Protein AF-A0A3D5Q6F0-F1 (afdb_monomer_lite)

pLDDT: mean 84.23, std 17.96, range [31.48, 97.88]

Radius of gyration: 15.33 Å; chains: 1; bounding box: 30×28×46 Å

Sequence (93 aa):
LFFNLGGTAHETGVRQVVHYLWRQYGASHGAKFISVPFEGVVAEIMRSVNHRYWGVVLKRMMLKAASGIAASVRAEGLVMGDAVAQVSSQTLT

Secondary structure (DSSP, 8-state):
-EEESS-HHHHHHHHHHHHHHHHHH-TTS-----EEE-HHHHHHHHHHS-GGGHHHHHHHHHHHHHHHHHHHTT-S-------TTSSS-----

Foldseek 3Di:
DEEDQDDPPVVVVVVVVVVVCCVVPPVPDDDDDDYHYCNVVLVVCVVPDDPVCSVVVSVVVVVVVVVVVCVVVVPPDDDDPDDPPDDDDDDDD

Structure (mmCIF, N/CA/C/O backbone):
data_AF-A0A3D5Q6F0-F1
#
_entry.id   AF-A0A3D5Q6F0-F1
#
loop_
_atom_site.group_PDB
_atom_site.id
_atom_site.type_symbol
_atom_site.label_atom_id
_atom_site.label_alt_id
_atom_site.label_comp_id
_atom_site.label_asym_id
_atom_site.label_entity_id
_atom_site.label_seq_id
_atom_site.pdbx_PDB_ins_code
_atom_site.Cartn_x
_atom_site.Cartn_y
_atom_site.Cartn_z
_atom_site.occupancy
_atom_site.B_iso_or_equiv
_atom_site.auth_seq_id
_atom_site.auth_comp_id
_atom_site.auth_asym_id
_atom_site.auth_atom_id
_atom_site.pdbx_PDB_model_num
ATOM 1 N N . LEU A 1 1 ? 3.404 0.351 -6.083 1.00 89.00 1 LEU A N 1
ATOM 2 C CA . LEU A 1 1 ? 2.202 0.215 -5.232 1.00 89.00 1 LEU A CA 1
ATOM 3 C C . LEU A 1 1 ? 1.855 1.597 -4.704 1.00 89.00 1 LEU A C 1
ATOM 5 O O . LEU A 1 1 ? 2.757 2.276 -4.235 1.00 89.00 1 LEU A O 1
ATOM 9 N N . PHE A 1 2 ? 0.605 2.022 -4.831 1.00 92.25 2 PHE A N 1
ATOM 10 C CA . PHE A 1 2 ? 0.105 3.321 -4.391 1.00 92.25 2 PHE A CA 1
ATOM 11 C C . PHE A 1 2 ? -1.17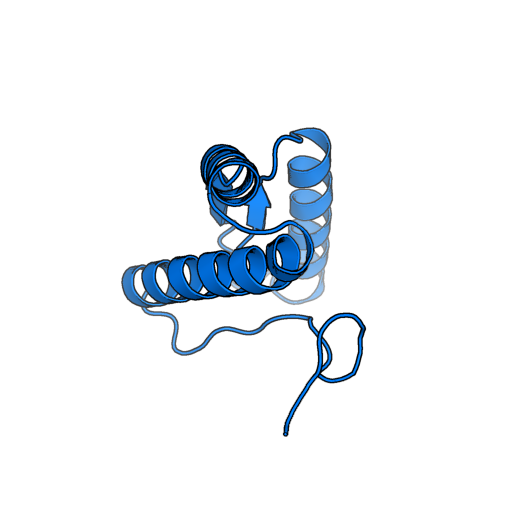9 3.107 -3.587 1.00 92.25 2 PHE A C 1
ATOM 13 O O . PHE A 1 2 ? -2.022 2.308 -3.988 1.00 92.25 2 PHE A O 1
ATOM 20 N N . PHE A 1 3 ? -1.315 3.801 -2.460 1.00 92.81 3 PHE A N 1
ATOM 21 C CA . PHE A 1 3 ? -2.529 3.795 -1.647 1.00 92.81 3 PHE A CA 1
ATOM 22 C C . PHE A 1 3 ? -3.265 5.113 -1.877 1.00 92.81 3 PHE A C 1
ATOM 24 O O . PHE A 1 3 ? -2.742 6.175 -1.540 1.00 92.81 3 PHE A O 1
ATOM 31 N N . ASN A 1 4 ? -4.450 5.044 -2.476 1.00 90.75 4 ASN A N 1
ATOM 32 C CA . ASN A 1 4 ? -5.290 6.204 -2.722 1.00 90.75 4 ASN A CA 1
ATOM 33 C C . ASN A 1 4 ? -6.083 6.537 -1.453 1.00 90.75 4 ASN A C 1
ATOM 35 O O . ASN A 1 4 ? -6.753 5.679 -0.885 1.00 90.75 4 ASN A O 1
ATOM 39 N N . LEU A 1 5 ? -5.958 7.775 -0.983 1.00 89.75 5 LEU A N 1
ATOM 40 C CA . LEU A 1 5 ? -6.621 8.279 0.224 1.00 89.75 5 LEU A CA 1
ATOM 41 C C . LEU A 1 5 ? -7.715 9.306 -0.121 1.00 89.75 5 LEU A C 1
ATOM 43 O O . LEU A 1 5 ? -8.131 10.064 0.750 1.00 89.75 5 LEU A O 1
ATOM 47 N N . GLY A 1 6 ? -8.177 9.341 -1.376 1.00 77.31 6 GLY A N 1
ATOM 48 C CA . GLY A 1 6 ? -9.318 10.150 -1.814 1.00 77.31 6 GLY A CA 1
ATOM 49 C C . GLY A 1 6 ? -9.000 11.189 -2.887 1.00 77.31 6 GLY A C 1
ATOM 50 O O . GLY A 1 6 ? -9.750 12.150 -3.034 1.00 77.31 6 GLY A O 1
ATOM 51 N N . GLY A 1 7 ? -7.897 11.048 -3.632 1.00 78.19 7 GLY A N 1
ATOM 52 C CA . GLY A 1 7 ? -7.431 12.078 -4.567 1.00 78.19 7 GLY A CA 1
ATOM 53 C C . GLY A 1 7 ? -6.955 11.540 -5.915 1.00 78.19 7 GLY A C 1
ATOM 54 O O . GLY A 1 7 ? -5.816 11.094 -6.044 1.00 78.19 7 GLY A O 1
ATOM 55 N N . THR A 1 8 ? -7.770 11.701 -6.962 1.00 75.50 8 THR A N 1
ATOM 56 C CA . THR A 1 8 ? -7.435 11.315 -8.353 1.00 75.50 8 THR A CA 1
ATOM 57 C C . THR A 1 8 ? -6.237 12.087 -8.928 1.00 75.50 8 THR A C 1
ATOM 59 O O . THR A 1 8 ? -5.459 11.550 -9.723 1.00 75.50 8 THR A O 1
ATOM 62 N N . ALA A 1 9 ? -6.040 13.335 -8.488 1.00 79.12 9 ALA A N 1
ATOM 63 C CA . ALA A 1 9 ? -4.887 14.154 -8.860 1.00 79.12 9 ALA A CA 1
ATOM 64 C C . ALA A 1 9 ? -3.564 13.571 -8.329 1.00 79.12 9 ALA A C 1
ATOM 66 O O . ALA A 1 9 ? -2.568 13.535 -9.053 1.00 79.12 9 ALA A O 1
ATOM 67 N N . HIS A 1 10 ? -3.568 13.049 -7.096 1.00 80.56 10 HIS A N 1
ATOM 68 C CA . HIS A 1 10 ? -2.385 12.434 -6.491 1.00 80.56 10 HIS A CA 1
ATOM 69 C C . HIS A 1 10 ? -1.997 11.145 -7.217 1.00 80.56 10 HIS A C 1
ATOM 71 O O . HIS A 1 10 ? -0.823 10.947 -7.521 1.00 80.56 10 HIS A O 1
ATOM 77 N N . GLU A 1 11 ? -2.973 10.306 -7.575 1.00 86.56 11 GLU A N 1
ATOM 78 C CA . GLU A 1 11 ? -2.705 9.095 -8.359 1.00 86.56 11 GLU A CA 1
ATOM 79 C C . GLU A 1 11 ? -2.066 9.426 -9.715 1.00 86.56 11 GLU A C 1
ATOM 81 O O . GLU A 1 11 ? -1.074 8.810 -10.112 1.00 86.56 11 GLU A O 1
ATOM 86 N N . THR A 1 12 ? -2.593 10.442 -10.403 1.00 88.50 12 THR A N 1
ATOM 87 C CA . THR A 1 12 ? -2.066 10.878 -11.702 1.00 88.50 12 THR A CA 1
ATOM 88 C C . THR A 1 12 ? -0.616 11.346 -11.590 1.00 88.50 12 THR A C 1
ATOM 90 O O . THR A 1 12 ? 0.220 10.914 -12.386 1.00 88.50 12 THR A O 1
ATOM 93 N N . GLY A 1 13 ? -0.301 12.167 -10.583 1.00 89.31 13 GLY A N 1
ATOM 94 C CA . GLY A 1 13 ? 1.064 12.635 -10.334 1.00 89.31 13 GLY A CA 1
ATOM 95 C C . GLY A 1 13 ? 2.034 11.487 -10.044 1.00 89.31 13 GLY A C 1
ATOM 96 O O . GLY A 1 13 ? 3.089 11.391 -10.670 1.00 89.31 13 GLY A O 1
ATOM 97 N N . VAL A 1 14 ? 1.659 10.547 -9.169 1.00 89.56 14 VAL A N 1
ATOM 98 C CA . VAL A 1 14 ? 2.513 9.385 -8.862 1.00 89.56 14 VAL A CA 1
ATOM 99 C C . VAL A 1 14 ? 2.708 8.503 -10.095 1.00 89.56 14 VAL A C 1
ATOM 101 O O . VAL A 1 14 ? 3.820 8.040 -10.350 1.00 89.56 14 VAL A O 1
ATOM 104 N N . ARG A 1 15 ? 1.670 8.305 -10.914 1.00 91.31 15 ARG A N 1
ATOM 105 C CA . ARG A 1 15 ? 1.784 7.532 -12.156 1.00 91.31 15 ARG A CA 1
ATOM 106 C C . ARG A 1 15 ? 2.764 8.172 -13.143 1.00 91.31 15 ARG A C 1
ATOM 108 O O . ARG A 1 15 ? 3.527 7.449 -13.782 1.00 91.31 15 ARG A O 1
ATOM 115 N N . GLN A 1 16 ? 2.784 9.502 -13.246 1.00 92.31 16 GLN A N 1
ATOM 116 C CA . GLN A 1 16 ? 3.759 10.223 -14.073 1.00 92.31 16 GLN A CA 1
ATOM 117 C C . GLN A 1 16 ? 5.191 10.028 -13.565 1.00 92.31 16 GLN A C 1
ATOM 119 O O . GLN A 1 16 ? 6.081 9.744 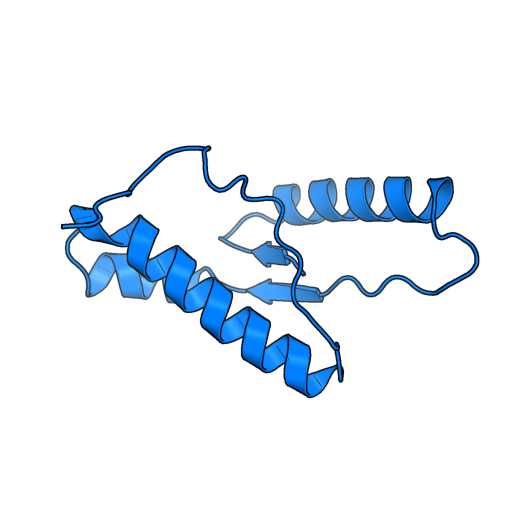-14.365 1.00 92.31 16 GLN A O 1
ATOM 124 N N . VAL A 1 17 ? 5.410 10.099 -12.248 1.00 91.31 17 VAL A N 1
ATOM 125 C CA . VAL A 1 17 ? 6.725 9.838 -11.638 1.00 91.31 17 VAL A CA 1
ATOM 126 C C . VAL A 1 17 ? 7.183 8.404 -11.911 1.00 91.31 17 VAL A C 1
ATOM 128 O O . VAL A 1 17 ? 8.313 8.190 -12.344 1.00 91.31 17 VAL A O 1
ATOM 131 N N . VAL A 1 18 ? 6.300 7.417 -11.730 1.00 90.94 18 VAL A N 1
ATOM 132 C CA . VAL A 1 18 ? 6.605 6.008 -12.026 1.00 90.94 18 VAL A CA 1
ATOM 133 C C . VAL A 1 18 ? 6.956 5.821 -13.501 1.00 90.94 18 VAL A C 1
ATOM 135 O O . VAL A 1 18 ? 7.929 5.136 -13.810 1.00 90.94 18 VAL A O 1
ATOM 138 N N . HIS A 1 19 ? 6.215 6.455 -14.413 1.00 92.12 19 HIS A N 1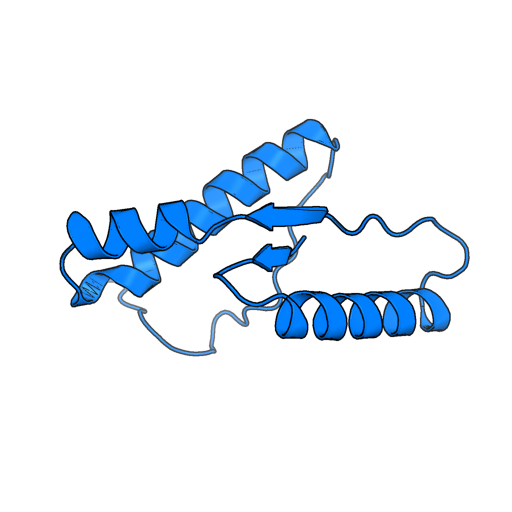
ATOM 139 C CA . HIS A 1 19 ? 6.514 6.395 -15.841 1.00 92.12 19 HIS A CA 1
ATOM 140 C C . HIS A 1 19 ? 7.871 7.028 -16.178 1.00 92.12 19 HIS A C 1
ATOM 142 O O . HIS A 1 19 ? 8.638 6.450 -16.945 1.00 92.12 19 HIS A O 1
ATOM 148 N N . TYR A 1 20 ? 8.195 8.179 -15.583 1.00 93.50 20 TYR A N 1
ATOM 149 C CA . TYR A 1 20 ? 9.491 8.832 -15.760 1.00 93.50 20 TYR A CA 1
ATOM 150 C C . TYR A 1 20 ? 10.649 7.937 -15.296 1.00 93.50 20 TYR A C 1
ATOM 152 O O . TYR A 1 20 ? 11.598 7.722 -16.050 1.00 93.50 20 TYR A O 1
ATOM 160 N N . LEU A 1 21 ? 10.547 7.360 -14.093 1.00 90.88 21 LEU A N 1
ATOM 161 C CA . LEU A 1 21 ? 11.564 6.454 -13.551 1.00 90.88 21 LEU A CA 1
ATOM 162 C C . LEU A 1 21 ? 11.716 5.194 -14.404 1.00 90.88 21 LEU A C 1
ATOM 164 O O . LEU A 1 21 ? 12.836 4.781 -14.700 1.00 90.88 21 LEU A O 1
ATOM 168 N N . TRP A 1 22 ? 10.601 4.608 -14.843 1.00 93.56 22 TRP A N 1
ATOM 169 C CA . TRP A 1 22 ? 10.619 3.462 -15.745 1.00 93.56 22 TRP A CA 1
ATOM 170 C C . TRP A 1 22 ? 11.327 3.795 -17.063 1.00 93.56 22 TRP A C 1
ATOM 172 O O . TRP A 1 22 ? 12.219 3.059 -17.474 1.00 93.56 22 TRP A O 1
ATOM 182 N N . ARG A 1 23 ? 10.999 4.933 -17.688 1.00 93.19 23 ARG A N 1
ATOM 183 C CA . ARG A 1 23 ? 11.623 5.360 -18.948 1.00 93.19 23 ARG A CA 1
ATOM 184 C C . ARG A 1 23 ? 13.133 5.564 -18.804 1.00 93.19 23 ARG A C 1
ATOM 186 O O . ARG A 1 23 ? 13.870 5.250 -19.730 1.00 93.19 23 ARG A O 1
ATOM 193 N N . GLN A 1 24 ? 13.579 6.090 -17.664 1.00 93.94 24 GLN A N 1
ATOM 194 C CA . GLN A 1 24 ? 14.983 6.420 -17.421 1.00 93.94 24 GLN A CA 1
ATOM 195 C C . GLN A 1 24 ? 15.831 5.207 -17.004 1.00 93.94 24 GLN A C 1
ATOM 197 O O . GLN A 1 24 ? 16.994 5.122 -17.387 1.00 93.94 24 GLN A O 1
ATOM 202 N N . TYR A 1 25 ? 15.270 4.276 -16.224 1.00 91.88 25 TYR A N 1
ATOM 203 C CA . TYR A 1 25 ? 16.052 3.234 -15.541 1.00 91.88 25 TYR A CA 1
ATOM 204 C C . TYR A 1 25 ? 15.568 1.796 -15.779 1.00 91.88 25 TYR A C 1
ATOM 206 O O . TYR A 1 25 ? 16.249 0.859 -15.376 1.00 91.88 25 TYR A O 1
ATOM 214 N N . GLY A 1 26 ? 14.404 1.590 -16.402 1.00 86.00 26 GLY A N 1
ATOM 215 C CA . GLY A 1 26 ? 13.743 0.280 -16.456 1.00 86.00 26 GLY A CA 1
ATOM 216 C C . GLY A 1 26 ? 13.045 -0.047 -17.774 1.00 86.00 26 GLY A C 1
ATOM 217 O O . GLY A 1 26 ? 12.247 -0.979 -17.802 1.00 86.00 26 GLY A O 1
ATOM 218 N N . ALA A 1 27 ? 13.334 0.679 -18.859 1.00 80.62 27 ALA A N 1
ATOM 219 C CA . ALA A 1 27 ? 12.616 0.570 -20.134 1.00 80.62 27 ALA A CA 1
ATOM 220 C C . ALA A 1 27 ? 12.650 -0.838 -20.772 1.00 80.62 27 ALA A C 1
ATOM 222 O O . ALA A 1 27 ? 11.829 -1.139 -21.634 1.00 80.62 27 ALA A O 1
ATOM 223 N N . SER A 1 28 ? 13.568 -1.709 -20.339 1.00 88.81 28 SER A N 1
ATOM 224 C CA . SER A 1 28 ? 13.682 -3.100 -20.795 1.00 88.81 28 SER A CA 1
ATOM 225 C C . SER A 1 28 ? 12.685 -4.073 -20.1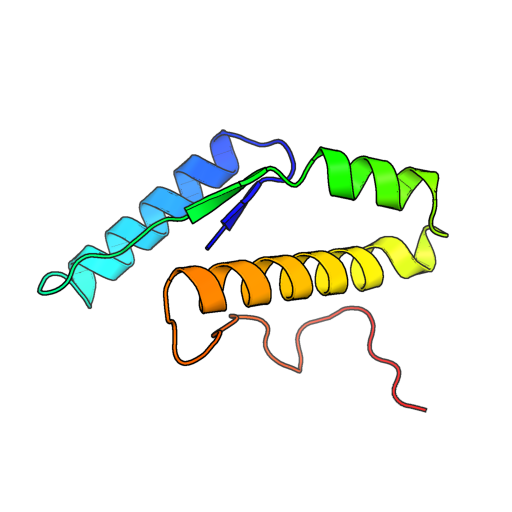50 1.00 88.81 28 SER A C 1
ATOM 227 O O . SER A 1 28 ? 12.503 -5.167 -20.675 1.00 88.81 28 SER A O 1
ATOM 229 N N . HIS A 1 29 ? 12.036 -3.711 -19.037 1.00 86.56 29 HIS A N 1
ATOM 230 C CA . HIS A 1 29 ? 11.113 -4.586 -18.300 1.00 86.56 29 HIS A CA 1
ATOM 231 C C . HIS A 1 29 ? 9.790 -3.880 -18.002 1.00 86.56 29 HIS A C 1
ATOM 233 O O . HIS A 1 29 ? 9.739 -2.664 -17.851 1.00 86.56 29 HIS A O 1
ATOM 239 N N . GLY A 1 30 ? 8.695 -4.631 -17.884 1.00 84.50 30 GLY A N 1
ATOM 240 C CA . GLY A 1 30 ? 7.395 -4.056 -17.537 1.00 84.50 30 GLY A CA 1
ATOM 241 C C . GLY A 1 30 ? 7.351 -3.540 -16.094 1.00 84.50 30 GLY A C 1
ATOM 242 O O . GLY A 1 30 ? 7.704 -4.260 -15.163 1.00 84.50 30 GLY A O 1
ATOM 243 N N . ALA A 1 31 ? 6.855 -2.317 -15.893 1.00 87.38 31 ALA A N 1
ATOM 244 C CA . ALA A 1 31 ? 6.531 -1.791 -14.568 1.00 87.38 31 ALA A CA 1
ATOM 245 C C . ALA A 1 31 ? 5.030 -1.948 -14.280 1.00 87.38 31 ALA A C 1
ATOM 247 O O . ALA A 1 31 ? 4.187 -1.475 -15.044 1.00 87.38 31 ALA A O 1
ATOM 248 N N . LYS A 1 32 ? 4.679 -2.580 -13.154 1.00 89.38 32 LYS A N 1
ATOM 249 C CA . LYS A 1 32 ? 3.283 -2.728 -12.719 1.00 89.38 32 LYS A CA 1
ATOM 250 C C . LYS A 1 32 ? 2.919 -1.643 -11.708 1.00 89.38 32 LYS A C 1
ATOM 252 O O . LYS A 1 32 ? 3.399 -1.642 -10.574 1.00 89.38 32 LYS A O 1
ATOM 257 N N . PHE A 1 33 ? 2.024 -0.742 -12.100 1.00 91.50 33 PHE A N 1
ATOM 258 C CA . PHE A 1 33 ? 1.413 0.213 -11.180 1.00 91.50 33 PHE A CA 1
ATOM 259 C C . PHE A 1 33 ? 0.141 -0.392 -10.573 1.00 91.50 33 PHE A C 1
ATOM 261 O O . PHE A 1 33 ? -0.772 -0.778 -11.296 1.00 91.50 33 PHE A O 1
ATOM 268 N N . ILE A 1 34 ? 0.095 -0.499 -9.244 1.00 92.38 34 ILE A N 1
ATOM 269 C CA . ILE A 1 34 ? -1.055 -1.018 -8.489 1.00 92.38 34 ILE A CA 1
ATOM 270 C C . ILE A 1 34 ? -1.552 0.123 -7.605 1.00 92.38 34 ILE A C 1
ATOM 272 O O . ILE A 1 34 ? -0.794 0.555 -6.734 1.00 92.38 34 ILE A O 1
ATOM 276 N N . SER A 1 35 ? -2.779 0.591 -7.840 1.00 92.88 35 SER A N 1
ATOM 277 C CA . SER A 1 35 ? -3.491 1.557 -6.993 1.00 92.88 35 SER A CA 1
ATOM 278 C C . SER A 1 35 ? -4.456 0.801 -6.079 1.00 92.88 35 SER A C 1
ATOM 280 O O . SER A 1 35 ? -5.158 -0.102 -6.537 1.00 92.88 35 SER A O 1
ATOM 282 N N . VAL A 1 36 ? -4.459 1.126 -4.789 1.00 92.81 36 VAL A N 1
ATOM 283 C CA . VAL A 1 36 ? -5.313 0.499 -3.774 1.00 92.81 36 VAL A CA 1
ATOM 284 C C . VAL A 1 36 ? -6.189 1.581 -3.147 1.00 92.81 36 VAL A C 1
ATOM 286 O O . VAL A 1 36 ? -5.628 2.487 -2.529 1.00 92.81 36 VAL A O 1
ATOM 289 N N . PRO A 1 37 ? -7.527 1.504 -3.260 1.00 93.00 37 PRO A N 1
ATOM 290 C CA . PRO A 1 37 ? -8.414 2.431 -2.566 1.00 93.00 37 PRO A CA 1
ATOM 291 C C . PRO A 1 37 ? -8.312 2.198 -1.057 1.00 93.00 37 PRO A C 1
ATOM 293 O O . PRO A 1 37 ? -8.434 1.068 -0.578 1.00 93.00 37 PRO A O 1
ATOM 296 N N . PHE A 1 38 ? -8.039 3.256 -0.306 1.00 94.50 38 PHE A N 1
ATOM 297 C CA . PHE A 1 38 ? -7.762 3.206 1.129 1.00 94.50 38 PHE A CA 1
ATOM 298 C C . PHE A 1 38 ? -8.605 4.207 1.931 1.00 94.50 38 PHE A C 1
ATOM 300 O O . PHE A 1 38 ? -8.530 4.237 3.158 1.00 94.50 38 PHE A O 1
ATOM 307 N N . GLU A 1 39 ? -9.462 4.974 1.258 1.00 92.69 39 GLU A N 1
ATOM 308 C CA . GLU A 1 39 ? -10.371 5.971 1.826 1.00 92.69 39 GLU A CA 1
ATOM 309 C C . GLU A 1 39 ? -11.237 5.381 2.944 1.00 92.69 39 GLU A C 1
ATOM 311 O O . GLU A 1 39 ? -11.315 5.934 4.041 1.00 92.69 39 GLU A O 1
ATOM 316 N N . GLY A 1 40 ? -11.841 4.214 2.698 1.00 95.00 40 GLY A N 1
ATOM 317 C CA . GLY A 1 40 ? -12.676 3.528 3.688 1.00 95.00 40 GLY A CA 1
ATOM 318 C C . GLY A 1 40 ? -11.892 3.062 4.917 1.00 95.00 40 GLY A C 1
ATOM 319 O O . GLY A 1 40 ? -12.408 3.104 6.031 1.00 95.00 40 GLY A O 1
ATOM 320 N N . VAL A 1 41 ? -10.624 2.678 4.741 1.00 95.31 41 VAL A N 1
ATOM 321 C CA . VAL A 1 41 ? -9.753 2.277 5.857 1.00 95.31 41 VAL A CA 1
ATOM 322 C C . VAL A 1 41 ? -9.40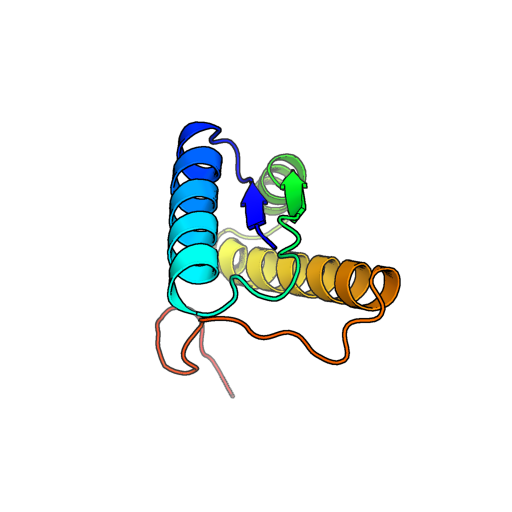0 3.490 6.713 1.00 95.31 41 VAL A C 1
ATOM 324 O O . VAL A 1 41 ? -9.437 3.406 7.937 1.00 95.31 41 VAL A O 1
ATOM 327 N N . VAL A 1 42 ? -9.106 4.634 6.088 1.00 94.06 42 VAL A N 1
ATOM 328 C CA . VAL A 1 42 ? -8.869 5.898 6.803 1.00 94.06 42 VAL A CA 1
ATOM 329 C C . VAL A 1 42 ? -10.104 6.306 7.598 1.00 94.06 42 VAL A C 1
ATOM 331 O O . VAL A 1 42 ? -9.986 6.596 8.788 1.00 94.06 42 VAL A O 1
ATOM 334 N N . ALA A 1 43 ? -11.283 6.275 6.974 1.00 96.12 43 ALA A N 1
ATOM 335 C CA . ALA A 1 43 ? -12.538 6.605 7.640 1.00 96.12 43 ALA A CA 1
ATOM 336 C C . ALA A 1 43 ? -12.785 5.707 8.866 1.00 96.12 43 ALA A C 1
ATOM 338 O O . ALA A 1 43 ? -13.147 6.200 9.935 1.00 96.12 43 ALA A O 1
ATOM 339 N N . GLU A 1 44 ? -12.517 4.404 8.747 1.00 97.62 44 GLU A N 1
ATOM 340 C CA . GLU A 1 44 ? -12.659 3.466 9.859 1.00 97.62 44 GLU A CA 1
ATOM 341 C C . GLU A 1 44 ? -11.667 3.744 10.993 1.00 97.62 44 GLU A C 1
ATOM 343 O O . GLU A 1 44 ? -12.046 3.717 12.164 1.00 97.62 44 GLU A O 1
ATOM 348 N N . ILE A 1 45 ? -10.409 4.057 10.668 1.00 96.31 45 ILE A N 1
ATOM 349 C CA . ILE A 1 45 ? -9.394 4.433 11.662 1.00 96.31 45 ILE A CA 1
ATOM 350 C C . ILE A 1 45 ? -9.838 5.686 12.416 1.00 96.31 45 ILE A C 1
ATOM 352 O O . ILE A 1 45 ? -9.770 5.720 13.644 1.00 96.31 45 ILE A O 1
ATOM 356 N N . MET A 1 46 ? -10.341 6.693 11.698 1.00 95.38 46 MET A N 1
ATOM 357 C CA . MET A 1 46 ? -10.815 7.933 12.308 1.00 95.38 46 MET A CA 1
ATOM 358 C C . MET A 1 46 ? -11.998 7.713 13.254 1.00 95.38 46 MET A C 1
ATOM 360 O O . MET A 1 46 ? -12.125 8.412 14.258 1.00 95.38 46 MET A O 1
ATOM 364 N N . ARG A 1 47 ? -12.839 6.719 12.953 1.00 97.88 47 ARG A N 1
ATOM 365 C CA . ARG A 1 47 ? -14.013 6.356 13.750 1.00 97.88 47 ARG A CA 1
ATOM 366 C C . ARG A 1 47 ? -13.678 5.510 14.980 1.00 97.88 47 ARG A C 1
ATOM 368 O O . ARG A 1 47 ? -14.308 5.682 16.019 1.00 97.88 47 ARG A O 1
ATOM 375 N N . SER A 1 48 ? -12.738 4.574 14.856 1.00 97.12 48 SER A N 1
ATOM 376 C CA . SER A 1 48 ? -12.527 3.492 15.835 1.00 97.12 48 SER A CA 1
ATOM 377 C C . SER A 1 48 ? -11.247 3.619 16.667 1.00 97.12 48 SER A C 1
ATOM 379 O O . SER A 1 48 ? -11.098 2.926 17.672 1.00 97.12 48 SER A O 1
ATOM 381 N N . VAL A 1 49 ? -10.319 4.500 16.283 1.00 96.81 49 VAL A N 1
ATOM 382 C CA . VAL A 1 49 ? -9.005 4.641 16.923 1.00 96.81 49 VAL A CA 1
ATOM 383 C C . VAL A 1 49 ? -8.855 6.036 17.523 1.00 96.81 49 VAL A C 1
ATOM 385 O O . VAL A 1 49 ? -9.290 7.032 16.950 1.00 96.81 49 VAL A O 1
ATOM 388 N N . ASN A 1 50 ? -8.187 6.137 18.675 1.00 96.88 50 ASN A N 1
ATOM 389 C CA . ASN A 1 50 ? -7.795 7.430 19.234 1.00 96.88 50 ASN A CA 1
ATOM 390 C C . ASN A 1 50 ? -6.892 8.194 18.242 1.00 96.88 50 ASN A C 1
ATOM 392 O O . ASN A 1 50 ? -5.919 7.634 17.736 1.00 96.88 50 ASN A O 1
ATOM 396 N N . HIS A 1 51 ? -7.177 9.480 18.011 1.00 94.50 51 HIS A N 1
ATOM 397 C CA . HIS A 1 51 ? -6.470 10.326 17.039 1.00 94.50 51 HIS A CA 1
ATOM 398 C C . HIS A 1 51 ? -4.940 10.320 17.170 1.00 94.50 51 HIS A C 1
ATOM 400 O O . HIS A 1 51 ? -4.241 10.410 16.162 1.00 94.50 51 HIS A O 1
ATOM 406 N N . ARG A 1 52 ? -4.400 10.126 18.383 1.00 95.62 52 ARG A N 1
ATOM 407 C CA . ARG A 1 52 ? -2.948 10.034 18.628 1.00 95.62 52 ARG A CA 1
ATOM 408 C C . ARG A 1 52 ? -2.287 8.846 17.919 1.00 95.62 52 ARG A C 1
ATOM 410 O O . ARG A 1 52 ? -1.080 8.864 17.707 1.00 95.62 52 ARG A O 1
ATOM 417 N N . TYR A 1 53 ? -3.063 7.828 17.543 1.00 94.56 53 TYR A N 1
ATOM 418 C CA . TYR A 1 53 ? -2.572 6.603 16.910 1.00 94.56 53 TYR A CA 1
ATOM 419 C C . TYR A 1 53 ? -2.985 6.449 15.443 1.00 94.56 53 TYR A C 1
ATOM 421 O O . TYR A 1 53 ? -2.588 5.463 14.822 1.00 94.56 53 TYR A O 1
ATOM 429 N N . TRP A 1 54 ? -3.733 7.391 14.855 1.00 94.50 54 TRP A N 1
ATOM 430 C CA . TRP A 1 54 ? -4.215 7.264 13.471 1.00 94.50 54 TRP A CA 1
ATOM 431 C C . TRP A 1 54 ? -3.090 6.994 12.475 1.00 94.50 54 TRP A C 1
ATOM 433 O O . TRP A 1 54 ? -3.181 6.049 11.697 1.00 94.50 54 TRP A O 1
ATOM 443 N N . GLY A 1 55 ? -1.997 7.761 12.543 1.00 89.38 55 GLY A N 1
ATOM 444 C CA . GLY A 1 55 ? -0.850 7.584 11.649 1.00 89.38 55 GLY A CA 1
ATOM 445 C C . GLY A 1 55 ? -0.174 6.218 11.801 1.00 89.38 55 GLY A C 1
ATOM 446 O O . GLY A 1 55 ? 0.130 5.563 10.806 1.00 89.38 55 GLY A O 1
ATOM 447 N N . VAL A 1 56 ? -0.001 5.745 13.041 1.00 93.81 56 VAL A N 1
ATOM 448 C CA . VAL A 1 56 ? 0.597 4.428 13.327 1.00 93.81 56 VAL A CA 1
ATOM 449 C C . VAL A 1 56 ? -0.278 3.309 12.771 1.00 93.81 56 VAL A C 1
ATOM 451 O O . VAL A 1 56 ? 0.221 2.399 12.106 1.00 93.81 56 VAL A O 1
ATOM 454 N N . VAL A 1 57 ? -1.587 3.365 13.028 1.00 95.44 57 VAL A N 1
ATOM 455 C CA . VAL A 1 57 ? -2.526 2.343 12.554 1.00 95.44 57 VAL A CA 1
ATOM 456 C C . VAL A 1 57 ? -2.634 2.374 11.032 1.00 95.44 57 VAL A C 1
ATOM 458 O O . VAL A 1 57 ? -2.598 1.312 10.413 1.00 95.44 57 VAL A O 1
ATOM 461 N N . LEU A 1 58 ? -2.662 3.559 10.419 1.00 94.81 58 LEU A N 1
ATOM 462 C CA . LEU A 1 58 ? -2.661 3.722 8.967 1.00 94.81 58 LEU A CA 1
ATOM 463 C C . LEU A 1 58 ? -1.440 3.042 8.337 1.00 94.81 58 LEU A C 1
ATOM 465 O O . LEU A 1 58 ? -1.607 2.171 7.483 1.00 94.81 58 LEU A O 1
ATOM 469 N N . LYS A 1 59 ? -0.227 3.351 8.818 1.00 92.81 59 LYS A N 1
ATOM 470 C CA . LYS A 1 59 ? 1.011 2.715 8.335 1.00 92.81 59 LYS A CA 1
ATOM 471 C C . LYS A 1 59 ? 0.968 1.189 8.488 1.00 92.81 59 LYS A C 1
ATOM 473 O O . LYS A 1 59 ? 1.338 0.469 7.562 1.00 92.81 59 LYS A O 1
ATOM 478 N N . ARG A 1 60 ? 0.466 0.676 9.618 1.00 95.19 60 ARG A N 1
ATOM 479 C CA . ARG A 1 60 ? 0.313 -0.776 9.844 1.00 95.19 60 ARG A CA 1
ATOM 480 C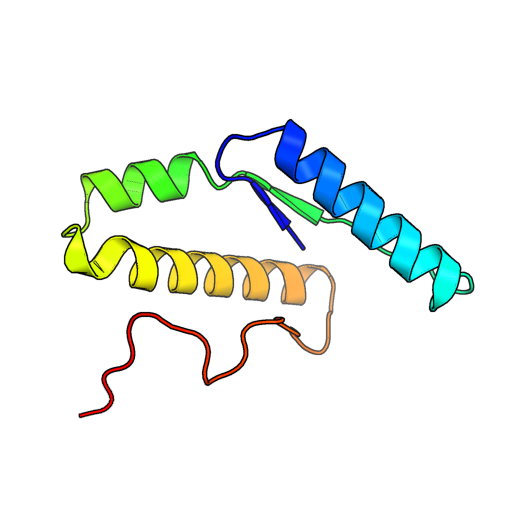 C . ARG A 1 60 ? -0.670 -1.419 8.866 1.00 95.19 60 ARG A C 1
ATOM 482 O O . ARG A 1 60 ? -0.386 -2.501 8.355 1.00 95.19 60 ARG A O 1
ATOM 489 N N . MET A 1 61 ? -1.801 -0.773 8.583 1.00 95.81 61 MET A N 1
ATOM 490 C CA . MET A 1 61 ? -2.778 -1.287 7.619 1.00 95.81 61 MET A CA 1
ATOM 491 C C . MET A 1 61 ? -2.228 -1.261 6.192 1.00 95.81 61 MET A C 1
ATOM 493 O O . MET A 1 61 ? -2.409 -2.232 5.457 1.00 95.81 61 MET A O 1
ATOM 497 N N . MET A 1 62 ? -1.499 -0.206 5.817 1.00 94.50 62 MET A N 1
ATOM 498 C CA . MET A 1 62 ? -0.815 -0.127 4.524 1.00 94.50 62 MET A CA 1
ATOM 499 C C . MET A 1 62 ? 0.217 -1.249 4.376 1.00 94.50 62 MET A C 1
ATOM 501 O O . MET A 1 62 ? 0.221 -1.938 3.361 1.00 94.50 62 MET A O 1
ATOM 505 N N . LEU A 1 63 ? 1.043 -1.499 5.400 1.00 94.19 63 LEU A N 1
ATOM 506 C CA . LEU A 1 63 ? 2.017 -2.593 5.377 1.00 94.19 63 LEU A CA 1
ATOM 507 C C . LEU A 1 63 ? 1.330 -3.960 5.260 1.00 94.19 63 LEU A C 1
ATOM 509 O O . LEU A 1 63 ? 1.730 -4.779 4.440 1.00 94.19 63 LEU A O 1
ATOM 513 N N . LYS A 1 64 ? 0.252 -4.192 6.020 1.00 94.56 64 LYS A N 1
ATOM 514 C CA . LYS A 1 64 ? -0.533 -5.433 5.939 1.00 94.56 64 LYS A CA 1
ATOM 515 C C . LYS A 1 64 ? -1.088 -5.664 4.529 1.00 94.56 64 LYS A C 1
ATOM 517 O O . LYS A 1 64 ? -0.980 -6.771 4.003 1.00 94.56 64 LYS A O 1
ATOM 522 N N . ALA A 1 65 ? -1.651 -4.628 3.909 1.00 94.94 65 ALA A N 1
ATOM 523 C CA . ALA A 1 65 ? -2.155 -4.697 2.541 1.00 94.94 65 ALA A CA 1
ATOM 524 C C . ALA A 1 65 ? -1.023 -4.916 1.522 1.00 94.94 65 ALA A C 1
ATOM 526 O O . ALA A 1 65 ? -1.147 -5.762 0.637 1.00 94.94 65 ALA A O 1
ATOM 527 N N . ALA A 1 66 ? 0.103 -4.212 1.676 1.00 93.50 66 ALA A N 1
ATOM 528 C CA . ALA A 1 66 ? 1.276 -4.367 0.822 1.00 93.50 66 ALA A CA 1
ATOM 529 C C . ALA A 1 66 ? 1.834 -5.794 0.870 1.00 93.50 66 ALA A C 1
ATOM 531 O O . ALA A 1 66 ? 2.122 -6.355 -0.183 1.00 93.50 66 ALA A O 1
ATOM 532 N N . SER A 1 67 ? 1.914 -6.411 2.053 1.00 93.06 67 SER A N 1
ATOM 533 C CA . SER A 1 67 ? 2.358 -7.802 2.209 1.00 93.06 67 SER A CA 1
ATOM 534 C C . SER A 1 67 ? 1.423 -8.793 1.513 1.00 93.06 67 SER A C 1
ATOM 536 O O . SER A 1 67 ? 1.891 -9.705 0.834 1.00 93.06 67 SER A O 1
ATOM 538 N N . GLY A 1 68 ? 0.104 -8.592 1.611 1.00 94.75 68 GLY A N 1
ATOM 539 C CA . GLY A 1 68 ? -0.869 -9.417 0.885 1.00 94.75 68 GLY A CA 1
ATOM 540 C C . GLY A 1 68 ? -0.735 -9.291 -0.638 1.00 94.75 68 GLY A C 1
ATOM 541 O O . GLY A 1 68 ? -0.801 -10.285 -1.361 1.00 94.75 68 GLY A O 1
ATOM 542 N N . ILE A 1 69 ? -0.488 -8.076 -1.134 1.00 93.75 69 ILE A N 1
ATOM 543 C CA . ILE A 1 69 ? -0.267 -7.826 -2.564 1.00 93.75 69 ILE A CA 1
ATOM 544 C C . ILE A 1 69 ? 1.070 -8.411 -3.025 1.00 93.75 69 ILE A C 1
ATOM 546 O O . ILE A 1 69 ? 1.115 -9.032 -4.081 1.00 93.75 69 ILE A O 1
ATOM 550 N N . ALA A 1 70 ? 2.143 -8.265 -2.244 1.00 92.44 70 ALA A N 1
ATOM 551 C CA . ALA A 1 70 ? 3.449 -8.845 -2.552 1.00 92.44 70 ALA A CA 1
ATOM 552 C C . ALA A 1 70 ? 3.361 -10.366 -2.726 1.00 92.44 70 ALA A C 1
ATOM 554 O O . ALA A 1 70 ? 3.865 -10.894 -3.716 1.00 92.44 70 ALA A O 1
ATOM 555 N N . ALA A 1 71 ? 2.639 -11.053 -1.834 1.00 92.69 71 ALA A N 1
ATOM 556 C CA . ALA A 1 71 ? 2.403 -12.488 -1.950 1.00 92.69 71 ALA A CA 1
ATOM 557 C C . ALA A 1 71 ? 1.632 -12.853 -3.235 1.00 92.69 71 ALA A C 1
ATOM 559 O O . ALA A 1 71 ? 2.001 -13.806 -3.921 1.00 92.69 71 ALA A O 1
ATOM 560 N N . SER A 1 72 ? 0.602 -12.083 -3.610 1.00 92.00 72 SER A N 1
ATOM 561 C CA . SER A 1 72 ? -0.202 -12.377 -4.808 1.00 92.00 72 SER A CA 1
ATOM 562 C C . SER A 1 72 ? 0.548 -12.142 -6.121 1.00 92.00 72 SER A C 1
ATOM 564 O O . SER A 1 72 ? 0.299 -12.839 -7.104 1.00 92.00 72 SER A O 1
ATOM 566 N N . VAL A 1 73 ? 1.500 -11.203 -6.142 1.00 90.69 73 VAL A N 1
ATOM 567 C CA . VAL A 1 73 ? 2.359 -10.945 -7.309 1.00 90.69 73 VAL A CA 1
ATOM 568 C C . VAL A 1 73 ? 3.693 -11.695 -7.264 1.00 90.69 73 VAL A C 1
ATOM 570 O O . VAL A 1 73 ? 4.507 -11.501 -8.162 1.00 90.69 73 VAL A O 1
ATOM 573 N N . ARG A 1 74 ? 3.908 -12.554 -6.253 1.00 90.50 74 ARG A N 1
ATOM 574 C CA . ARG A 1 74 ? 5.157 -13.303 -6.016 1.00 90.50 74 ARG A CA 1
ATOM 575 C C . ARG A 1 74 ? 6.396 -12.399 -5.941 1.00 90.50 74 ARG A C 1
ATOM 577 O O . ARG A 1 74 ? 7.451 -12.747 -6.459 1.00 90.50 74 ARG A O 1
ATOM 584 N N . ALA A 1 75 ? 6.261 -11.230 -5.318 1.00 89.00 75 ALA A N 1
ATOM 585 C CA . ALA A 1 75 ? 7.398 -10.355 -5.057 1.00 89.00 75 ALA A CA 1
ATOM 586 C C . ALA A 1 75 ? 8.259 -10.920 -3.916 1.00 89.00 75 ALA A C 1
ATOM 588 O O . ALA A 1 75 ? 7.731 -11.337 -2.888 1.00 89.00 75 ALA A O 1
ATOM 589 N N . GLU A 1 76 ? 9.580 -10.881 -4.084 1.00 85.94 76 GLU A N 1
ATOM 590 C CA . GLU A 1 76 ? 10.553 -11.372 -3.092 1.00 85.94 76 GLU A CA 1
ATOM 591 C C . GLU A 1 76 ? 10.725 -10.423 -1.896 1.00 85.94 76 GLU A C 1
ATOM 593 O O . GLU A 1 76 ? 11.190 -10.827 -0.833 1.00 85.94 76 GLU A O 1
ATOM 598 N N . GLY A 1 77 ? 10.324 -9.158 -2.040 1.00 84.38 77 GLY A N 1
ATOM 599 C CA . GLY A 1 77 ? 10.442 -8.166 -0.981 1.00 84.38 77 GLY A CA 1
ATOM 600 C C . GLY A 1 77 ? 9.622 -6.906 -1.233 1.00 84.38 77 GLY A C 1
ATOM 601 O O . GLY A 1 77 ? 9.140 -6.648 -2.338 1.00 84.38 77 GLY A O 1
ATOM 602 N N . LEU A 1 78 ? 9.470 -6.111 -0.176 1.00 84.69 78 LEU A N 1
ATOM 603 C CA . LEU A 1 78 ? 8.850 -4.791 -0.209 1.00 84.69 78 LEU A CA 1
ATOM 604 C C . LEU A 1 78 ? 9.925 -3.732 0.030 1.00 84.69 78 LEU A C 1
ATOM 606 O O . LEU A 1 78 ? 10.596 -3.752 1.058 1.00 84.69 78 LEU A O 1
ATOM 610 N N . VAL A 1 79 ? 10.052 -2.785 -0.899 1.00 85.00 79 VAL A N 1
ATOM 611 C CA . VAL A 1 79 ? 10.906 -1.604 -0.736 1.00 85.00 79 VAL A CA 1
ATOM 612 C C . VAL A 1 79 ? 10.004 -0.399 -0.509 1.00 85.00 79 VAL A C 1
ATOM 614 O O . VAL A 1 79 ? 9.117 -0.115 -1.315 1.00 85.00 79 VAL A O 1
ATOM 617 N N . MET A 1 80 ? 10.220 0.304 0.598 1.00 80.62 80 MET A N 1
ATOM 618 C CA . MET A 1 80 ? 9.524 1.542 0.936 1.00 80.62 80 MET A CA 1
ATOM 619 C C . MET A 1 80 ? 10.548 2.674 1.004 1.00 80.62 80 MET A C 1
ATOM 621 O O . MET A 1 80 ? 11.655 2.476 1.491 1.00 80.62 80 MET A O 1
ATOM 625 N N . GLY A 1 81 ? 10.177 3.861 0.524 1.00 69.56 81 GLY A N 1
ATOM 626 C CA . GLY A 1 81 ? 11.023 5.057 0.596 1.00 69.56 81 GLY A CA 1
ATOM 627 C C . GLY A 1 81 ? 11.040 5.744 1.966 1.00 69.56 81 GLY A C 1
ATOM 628 O O . GLY A 1 81 ? 11.580 6.841 2.065 1.00 69.56 81 GLY A O 1
ATOM 629 N N . ASP A 1 82 ? 10.437 5.148 3.004 1.00 62.06 82 ASP A N 1
ATOM 630 C CA . ASP A 1 82 ? 10.528 5.686 4.364 1.00 62.06 82 ASP A CA 1
ATOM 631 C C . ASP A 1 82 ? 11.961 5.446 4.854 1.00 62.06 82 ASP A C 1
ATOM 633 O O . ASP A 1 82 ? 12.373 4.316 5.125 1.00 62.06 82 ASP A O 1
ATOM 637 N N . ALA A 1 83 ? 12.741 6.521 4.959 1.00 36.38 83 ALA A N 1
ATOM 638 C CA . ALA A 1 83 ? 13.961 6.488 5.741 1.00 36.38 83 ALA A CA 1
ATOM 639 C C . ALA A 1 83 ? 13.568 6.196 7.196 1.00 36.38 83 ALA A C 1
ATOM 641 O O . ALA A 1 83 ? 12.690 6.861 7.748 1.00 36.38 83 ALA A O 1
ATOM 642 N N . VAL A 1 84 ? 14.270 5.267 7.850 1.00 38.34 84 VAL A N 1
ATOM 643 C CA . VAL A 1 84 ? 14.147 4.955 9.292 1.00 38.34 84 VAL A CA 1
ATOM 644 C C . VAL A 1 84 ? 14.244 6.216 10.192 1.00 38.34 84 VAL A C 1
ATOM 646 O O . VAL A 1 84 ? 13.891 6.170 11.369 1.00 38.34 84 VAL A O 1
ATOM 649 N N . ALA A 1 85 ? 14.645 7.366 9.632 1.00 31.48 85 ALA A N 1
ATOM 650 C CA . ALA A 1 85 ? 14.839 8.653 10.290 1.00 31.48 85 ALA A CA 1
ATOM 651 C C . ALA A 1 85 ? 13.905 9.813 9.845 1.00 31.48 85 ALA A C 1
ATOM 653 O O . ALA A 1 85 ? 14.183 10.949 10.221 1.00 31.48 85 ALA A O 1
ATOM 654 N N . GLN A 1 86 ? 12.808 9.603 9.096 1.00 37.03 86 GLN A N 1
ATOM 655 C CA . GLN A 1 86 ? 11.889 10.708 8.732 1.00 37.03 86 GLN A CA 1
ATOM 656 C C . GLN A 1 86 ? 10.487 10.576 9.377 1.00 37.03 86 GLN A C 1
ATOM 658 O O . GLN A 1 86 ? 9.579 9.971 8.820 1.00 37.03 86 GLN A O 1
ATOM 663 N N . VAL A 1 87 ? 10.384 11.133 10.599 1.00 39.25 87 VAL A N 1
ATOM 664 C CA . VAL A 1 87 ? 9.240 11.693 11.383 1.00 39.25 87 VAL A CA 1
ATOM 665 C C . VAL A 1 87 ? 7.806 11.309 10.936 1.00 39.25 87 VAL A C 1
ATOM 667 O O . VAL A 1 87 ? 7.417 11.573 9.810 1.00 39.25 87 VAL A O 1
ATOM 670 N N . SER A 1 88 ? 6.885 10.769 11.745 1.00 41.19 88 SER A N 1
ATOM 671 C CA . SER A 1 88 ? 6.624 10.889 13.184 1.00 41.19 88 SER A CA 1
ATOM 672 C C . SER A 1 88 ? 6.081 9.568 13.769 1.00 41.19 88 SER A C 1
ATOM 674 O O . SER A 1 88 ? 5.480 8.763 13.058 1.00 41.19 88 SER A O 1
ATOM 676 N N . SER A 1 89 ? 6.261 9.376 15.081 1.00 43.34 89 SER A N 1
ATOM 677 C CA . SER A 1 89 ? 5.974 8.179 15.906 1.00 43.34 89 SER A CA 1
ATOM 678 C C . SER A 1 89 ? 7.081 7.114 15.971 1.00 43.34 89 SER A C 1
ATOM 680 O O . SER A 1 89 ? 6.875 5.935 15.700 1.00 43.34 89 SER A O 1
ATOM 682 N N . GLN A 1 90 ? 8.266 7.523 16.429 1.00 43.31 90 GLN A N 1
ATOM 683 C CA . GLN A 1 90 ? 9.096 6.612 17.217 1.00 43.31 90 GLN A CA 1
ATOM 684 C C . GLN A 1 90 ? 8.650 6.669 18.680 1.00 43.31 90 GLN A C 1
ATOM 686 O O . GLN A 1 90 ? 8.578 7.744 19.273 1.00 43.31 90 GLN A O 1
ATOM 691 N N . THR A 1 91 ? 8.429 5.507 19.284 1.00 39.81 91 THR A N 1
ATOM 692 C CA . THR A 1 91 ? 8.912 5.258 20.644 1.00 39.81 91 THR A CA 1
ATOM 693 C C . THR A 1 91 ? 9.288 3.780 20.727 1.00 39.81 91 THR A C 1
ATOM 695 O O . THR A 1 91 ? 8.425 2.912 20.625 1.00 39.81 91 THR A O 1
ATOM 698 N N . LEU A 1 92 ? 10.592 3.512 20.824 1.00 33.66 92 LEU A N 1
ATOM 699 C CA . LEU A 1 92 ? 11.121 2.318 21.476 1.00 33.66 92 LEU A CA 1
ATOM 700 C C . LEU A 1 92 ? 11.213 2.674 22.963 1.00 33.66 92 LEU A C 1
ATOM 702 O O . LEU A 1 92 ? 11.872 3.654 23.308 1.00 33.66 92 LEU A O 1
ATOM 706 N N . THR A 1 93 ? 10.543 1.905 23.807 1.00 34.62 93 THR A N 1
ATOM 707 C CA . THR A 1 93 ? 10.832 1.777 25.242 1.00 34.62 93 THR A CA 1
ATOM 708 C C . THR A 1 93 ? 10.827 0.302 25.554 1.00 34.62 93 THR A C 1
ATOM 710 O O . THR A 1 93 ? 9.842 -0.344 25.124 1.00 34.62 93 THR A O 1
#